Protein AF-A0A1V2RKK8-F1 (afdb_monomer)

Mean predicted aligned error: 9.58 Å

pLDDT: mean 76.9, std 16.12, range [39.69, 94.31]

Radius of gyration: 14.71 Å; Cα contacts (8 Å, |Δi|>4): 25; chains: 1; bounding box: 30×30×35 Å

Solvent-accessible surface area (backbone atoms only — not comparable to full-atom values): 4266 Å² total; per-residue (Å²): 139,79,88,68,84,76,76,70,68,59,64,62,53,53,37,46,75,68,71,43,92,78,88,88,83,86,75,80,98,66,59,95,60,36,80,73,39,76,94,34,53,86,35,71,62,28,47,52,51,51,52,51,53,53,50,53,50,46,53,72,77,64,68,127

Secondary structure (DSSP, 8-state):
----TT-TTHHHHHHHHTT--------TT--TTTTT-GGGTTSHHHHHHHHHHHHHHHHHHH--

Sequence (64 aa):
MDGTALSESGRTELAGAAGVPVIATRYQGIIHDFVMLNALRDTQAAEAAITQATTTLRSALHTS

Structure (mmCIF, N/CA/C/O backbone):
data_AF-A0A1V2RKK8-F1
#
_entry.id   AF-A0A1V2RKK8-F1
#
loop_
_atom_site.group_PDB
_atom_site.id
_atom_site.type_symbol
_atom_site.label_atom_id
_atom_site.label_alt_id
_atom_site.label_comp_id
_atom_site.label_asym_id
_atom_site.label_entity_id
_atom_site.label_seq_id
_atom_site.pdbx_PDB_ins_code
_atom_site.Cartn_x
_atom_site.Cartn_y
_atom_site.Cartn_z
_atom_site.occupancy
_atom_site.B_iso_or_equiv
_atom_site.auth_seq_id
_atom_site.auth_comp_id
_atom_site.auth_asym_id
_atom_site.auth_atom_id
_atom_site.pdbx_PDB_model_num
ATOM 1 N N . MET A 1 1 ? 17.260 21.097 -16.826 1.00 41.19 1 MET A N 1
ATOM 2 C CA . MET A 1 1 ? 15.952 20.561 -16.412 1.00 41.19 1 MET A CA 1
ATOM 3 C C . MET A 1 1 ? 16.226 19.566 -15.30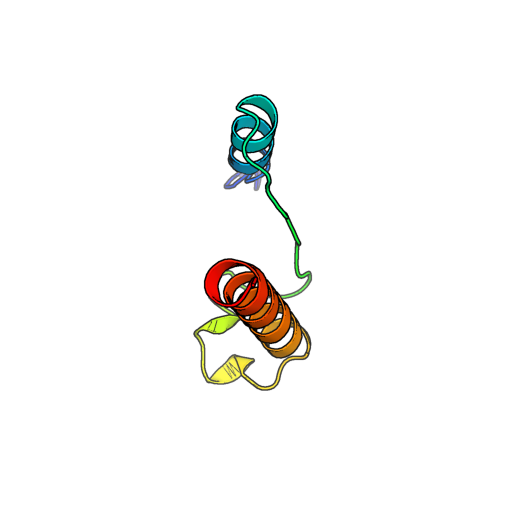2 1.00 41.19 1 MET A C 1
ATOM 5 O O . MET A 1 1 ? 16.617 18.442 -15.582 1.00 41.19 1 MET A O 1
ATOM 9 N N . ASP A 1 2 ? 16.202 20.034 -14.062 1.00 39.69 2 ASP A N 1
ATOM 10 C CA . ASP A 1 2 ? 16.434 19.245 -12.856 1.00 39.69 2 ASP A CA 1
ATOM 11 C C . ASP A 1 2 ? 15.125 18.563 -12.436 1.00 39.69 2 ASP A C 1
ATOM 13 O O . ASP A 1 2 ? 14.081 19.193 -12.305 1.00 39.69 2 ASP A O 1
ATOM 17 N N . GLY A 1 3 ? 15.166 17.240 -12.279 1.00 40.25 3 GLY A N 1
ATOM 18 C CA . GLY A 1 3 ? 14.016 16.388 -11.960 1.00 40.25 3 GLY A CA 1
ATOM 19 C C . GLY A 1 3 ? 13.523 16.511 -10.515 1.00 40.25 3 GLY A C 1
ATOM 20 O O . GLY A 1 3 ? 13.299 15.497 -9.866 1.00 40.25 3 GLY A O 1
ATOM 21 N N . THR A 1 4 ? 13.367 17.733 -10.001 1.00 42.00 4 THR A N 1
ATOM 22 C CA . THR A 1 4 ? 12.823 18.034 -8.663 1.00 42.00 4 THR A CA 1
ATOM 23 C C . THR A 1 4 ? 11.291 18.083 -8.635 1.00 42.00 4 THR A C 1
ATOM 25 O O . THR A 1 4 ? 10.688 18.341 -7.591 1.00 42.00 4 THR A O 1
ATOM 28 N N . ALA A 1 5 ? 10.634 17.787 -9.761 1.00 41.34 5 ALA A N 1
ATOM 29 C CA . ALA A 1 5 ? 9.194 17.597 -9.812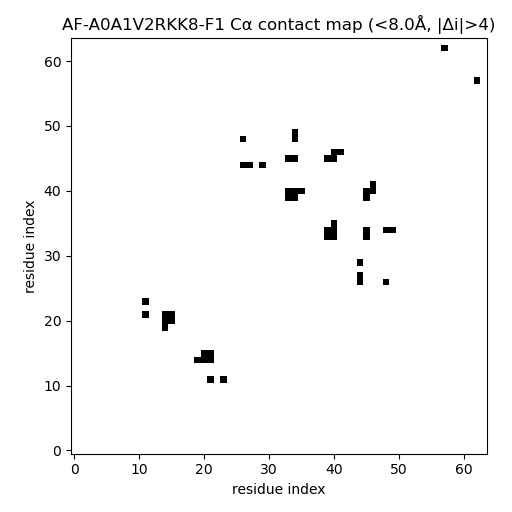 1.00 41.34 5 ALA A CA 1
ATOM 30 C C . ALA A 1 5 ? 8.806 16.392 -8.934 1.00 41.34 5 ALA A C 1
ATOM 32 O O . ALA A 1 5 ? 9.059 15.247 -9.297 1.00 41.34 5 ALA A O 1
ATOM 33 N N . LEU A 1 6 ? 8.172 16.700 -7.794 1.00 44.97 6 LEU A N 1
ATOM 34 C CA . LEU A 1 6 ? 7.618 15.798 -6.773 1.00 44.97 6 LEU A CA 1
ATOM 35 C C . LEU A 1 6 ? 8.602 15.318 -5.688 1.00 44.97 6 LEU A C 1
ATOM 37 O O . LEU A 1 6 ? 8.780 14.125 -5.448 1.00 44.97 6 LEU A O 1
ATOM 41 N N . SER A 1 7 ? 9.144 16.265 -4.915 1.00 48.19 7 SER A N 1
ATOM 42 C CA . SER A 1 7 ? 9.456 16.014 -3.499 1.00 48.19 7 SER A CA 1
ATOM 43 C C . SER A 1 7 ? 8.147 15.748 -2.729 1.00 48.19 7 SER A C 1
ATOM 45 O O . SER A 1 7 ? 7.556 16.636 -2.120 1.00 48.19 7 SER A O 1
ATOM 47 N N . GLU A 1 8 ? 7.639 14.516 -2.806 1.00 47.66 8 GLU A N 1
ATOM 48 C CA . GLU A 1 8 ? 6.473 14.029 -2.047 1.00 47.66 8 GLU A CA 1
ATOM 49 C C . GLU A 1 8 ? 6.760 13.795 -0.552 1.00 47.66 8 GLU A C 1
ATOM 51 O O . GLU A 1 8 ? 5.893 13.300 0.165 1.00 47.66 8 GLU A O 1
ATOM 56 N N . SER A 1 9 ? 7.930 14.186 -0.037 1.00 49.59 9 SER A N 1
ATOM 57 C CA . SER A 1 9 ? 8.239 14.083 1.397 1.00 49.59 9 SER A CA 1
ATOM 58 C C . SER A 1 9 ? 7.388 15.010 2.282 1.00 49.59 9 SER A C 1
ATOM 60 O O . SER A 1 9 ? 7.283 14.774 3.480 1.00 49.59 9 SER A O 1
ATOM 62 N N . GLY A 1 10 ? 6.729 16.033 1.724 1.00 54.81 10 GLY A N 1
ATOM 63 C CA . GLY A 1 10 ? 6.073 17.067 2.536 1.00 54.81 10 GLY A CA 1
ATOM 64 C C . GLY A 1 10 ? 4.769 16.652 3.233 1.00 54.81 10 GLY A C 1
ATOM 65 O O . GLY A 1 10 ? 4.477 17.132 4.323 1.00 54.81 10 GLY A O 1
ATOM 66 N N . ARG A 1 11 ? 3.949 15.767 2.648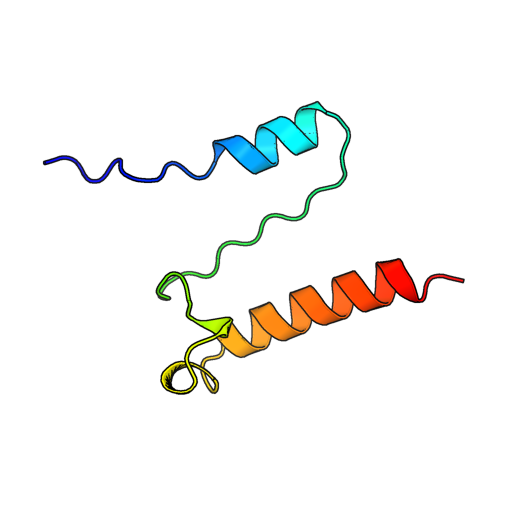 1.00 59.97 11 ARG A N 1
ATOM 67 C CA . ARG A 1 11 ? 2.591 15.508 3.183 1.00 59.97 11 ARG A CA 1
ATOM 68 C C . ARG A 1 11 ? 2.582 14.623 4.428 1.00 59.97 11 ARG A C 1
ATOM 70 O O . ARG A 1 11 ? 1.790 14.856 5.337 1.00 59.97 11 ARG A O 1
ATOM 77 N N . THR A 1 12 ? 3.444 13.615 4.472 1.00 66.56 12 THR A N 1
ATOM 78 C CA . THR A 1 12 ? 3.502 12.664 5.590 1.00 66.56 12 THR A CA 1
ATOM 79 C C . THR A 1 12 ? 4.164 13.284 6.813 1.00 66.56 12 THR A C 1
ATOM 81 O O . THR A 1 12 ? 3.741 13.017 7.932 1.00 66.56 12 THR A O 1
ATOM 84 N N . GLU A 1 13 ? 5.152 14.155 6.602 1.00 69.06 13 GLU A N 1
ATOM 85 C CA . GLU A 1 13 ? 5.811 14.895 7.678 1.00 69.06 13 GLU A CA 1
ATOM 86 C C . GLU A 1 13 ? 4.856 15.902 8.329 1.00 69.06 13 GLU A C 1
ATOM 88 O O . GLU A 1 13 ? 4.751 15.936 9.552 1.00 69.06 13 GLU A O 1
ATOM 93 N N . LEU A 1 14 ? 4.067 16.637 7.530 1.00 75.00 14 LEU A N 1
ATOM 94 C CA . LEU A 1 14 ? 3.023 17.529 8.050 1.00 75.00 14 LEU A CA 1
ATOM 95 C C . LEU A 1 14 ? 1.940 16.768 8.827 1.00 75.00 14 LEU A C 1
ATOM 97 O O . LEU A 1 14 ? 1.522 17.213 9.893 1.00 75.00 14 LEU A O 1
ATOM 101 N N . ALA A 1 15 ? 1.496 15.614 8.323 1.00 74.25 15 ALA A N 1
ATOM 102 C CA . ALA A 1 15 ? 0.508 14.793 9.019 1.00 74.25 15 ALA A CA 1
ATOM 103 C C . ALA A 1 15 ? 1.060 14.213 10.336 1.00 74.25 15 ALA A C 1
ATOM 105 O O . ALA A 1 15 ? 0.368 14.246 11.354 1.00 74.25 15 ALA A O 1
ATOM 106 N N . GLY A 1 16 ? 2.321 13.768 10.343 1.00 76.12 16 GLY A N 1
ATOM 107 C CA . GLY A 1 16 ? 3.008 13.329 11.558 1.00 76.12 16 GLY A CA 1
ATOM 108 C C . GLY A 1 16 ? 3.171 14.460 12.577 1.00 76.12 16 GLY A C 1
ATOM 109 O O . GLY A 1 16 ? 2.862 14.277 13.752 1.00 76.12 16 GLY A O 1
ATOM 110 N N . ALA A 1 17 ? 3.568 15.654 12.128 1.00 79.69 17 ALA A N 1
ATOM 111 C CA . ALA A 1 17 ? 3.661 16.846 12.971 1.00 79.69 17 ALA A CA 1
ATOM 112 C C . ALA A 1 17 ? 2.299 17.266 13.556 1.00 79.69 17 ALA A C 1
ATOM 114 O O . ALA A 1 17 ? 2.240 17.797 14.663 1.00 79.69 17 ALA A O 1
ATOM 115 N N . ALA A 1 18 ? 1.201 16.985 12.849 1.00 86.62 18 ALA A N 1
ATOM 116 C CA . ALA A 1 18 ? -0.166 17.204 13.319 1.00 86.62 18 ALA A CA 1
ATOM 117 C C . ALA A 1 18 ? -0.686 16.102 14.270 1.00 86.62 18 ALA A C 1
ATOM 119 O O . ALA A 1 18 ? -1.854 16.134 14.657 1.00 86.62 18 ALA A O 1
ATOM 120 N N . GLY A 1 19 ? 0.145 15.121 14.643 1.00 85.50 19 GLY A N 1
ATOM 121 C CA . GLY A 1 19 ? -0.239 14.017 15.527 1.00 85.50 19 GLY A CA 1
ATOM 122 C C . GLY A 1 19 ? -1.153 12.979 14.870 1.00 85.50 19 GLY A C 1
ATOM 123 O O . GLY A 1 19 ? -1.726 12.145 15.568 1.00 85.50 19 GLY A O 1
ATOM 124 N N . VAL A 1 20 ? -1.299 13.012 13.542 1.00 86.06 20 VAL A N 1
ATOM 125 C CA . VAL A 1 20 ? -2.057 12.005 12.796 1.00 86.06 20 VAL A CA 1
ATOM 126 C C . VAL A 1 20 ? -1.146 10.796 12.566 1.00 86.06 20 VAL A C 1
ATOM 128 O O . VAL A 1 20 ? -0.084 10.948 11.958 1.00 86.06 20 VAL A O 1
ATOM 131 N N . PRO A 1 21 ? -1.523 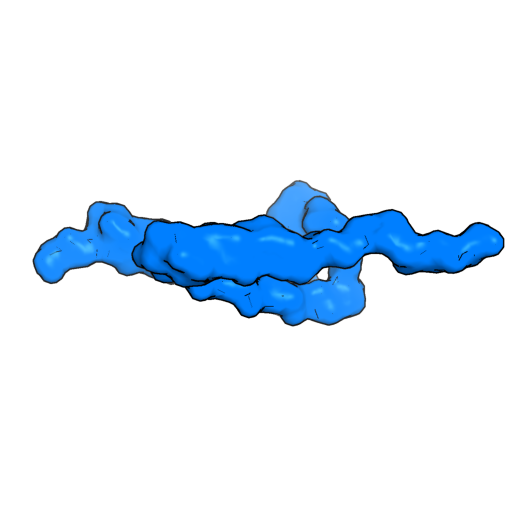9.584 13.012 1.00 83.94 21 PRO A N 1
ATOM 132 C CA . PRO A 1 21 ? -0.745 8.384 12.730 1.00 83.94 21 PRO A CA 1
ATOM 133 C C . PRO A 1 21 ? -0.708 8.116 11.222 1.00 83.94 21 PRO A C 1
ATOM 135 O O . PRO A 1 21 ? -1.745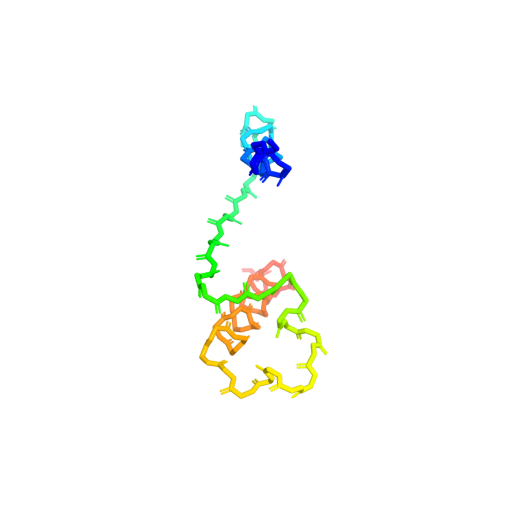 7.875 10.603 1.00 83.94 21 PRO A O 1
ATOM 138 N N . VAL A 1 22 ? 0.484 8.155 10.624 1.00 86.94 22 VAL A N 1
ATOM 139 C CA . VAL A 1 22 ? 0.683 7.931 9.186 1.00 86.94 22 VAL A CA 1
ATOM 140 C C . VAL A 1 22 ? 1.718 6.841 8.953 1.00 86.94 22 VAL A C 1
ATOM 142 O O . VAL A 1 22 ? 2.790 6.842 9.551 1.00 86.94 22 VAL A O 1
ATOM 145 N N . ILE A 1 23 ? 1.400 5.932 8.030 1.00 87.19 23 ILE A N 1
ATOM 146 C CA . ILE A 1 23 ? 2.331 4.942 7.485 1.00 87.19 23 ILE A CA 1
ATOM 147 C C . ILE A 1 23 ? 2.684 5.377 6.062 1.00 87.19 23 ILE A C 1
ATOM 149 O O . ILE A 1 23 ? 1.800 5.507 5.216 1.00 87.19 23 ILE A O 1
ATOM 153 N N . ALA A 1 24 ? 3.973 5.594 5.801 1.00 88.88 24 ALA A N 1
ATOM 154 C CA . ALA A 1 24 ? 4.491 5.976 4.492 1.00 88.88 24 ALA A CA 1
ATOM 155 C C . ALA A 1 24 ? 5.436 4.886 3.962 1.00 88.88 24 ALA A C 1
ATOM 157 O O . ALA A 1 24 ? 6.538 4.714 4.480 1.00 88.88 24 ALA A O 1
ATOM 158 N N . THR A 1 25 ? 5.010 4.164 2.922 1.00 88.12 25 THR A N 1
ATOM 159 C CA . THR A 1 25 ? 5.807 3.113 2.264 1.00 88.12 25 THR A CA 1
ATOM 160 C C . THR A 1 25 ? 6.089 3.513 0.822 1.00 88.12 25 THR A C 1
ATOM 162 O O . THR A 1 25 ? 5.165 3.857 0.086 1.00 88.12 25 THR A O 1
ATOM 165 N N . ARG A 1 26 ? 7.354 3.433 0.392 1.00 87.62 26 ARG A N 1
ATOM 166 C CA . ARG A 1 26 ? 7.748 3.667 -1.003 1.00 87.62 26 ARG A CA 1
ATOM 167 C C . ARG A 1 26 ? 8.057 2.347 -1.704 1.00 87.62 26 ARG A C 1
ATOM 169 O O . ARG A 1 26 ? 9.010 1.665 -1.336 1.00 87.62 26 ARG A O 1
ATOM 176 N N . TYR A 1 27 ? 7.289 2.024 -2.741 1.00 84.94 27 TYR A N 1
ATOM 177 C CA . TYR A 1 27 ? 7.577 0.902 -3.636 1.00 84.94 27 TYR A CA 1
ATOM 178 C C . TYR A 1 27 ? 8.499 1.379 -4.763 1.00 84.94 27 TYR A C 1
ATOM 180 O O . TYR A 1 27 ? 8.180 2.322 -5.484 1.00 84.94 27 TYR A O 1
ATOM 188 N N . GLN A 1 28 ? 9.673 0.762 -4.885 1.00 85.00 28 GLN A N 1
ATOM 189 C CA . GLN A 1 28 ? 10.680 1.138 -5.879 1.00 85.00 28 GLN A CA 1
ATOM 190 C C . GLN A 1 28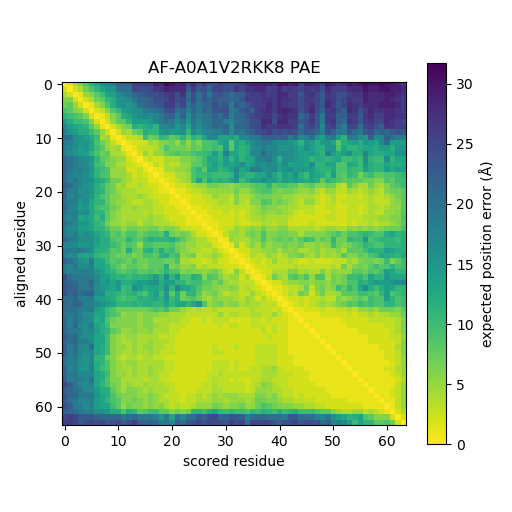 ? 10.419 0.437 -7.221 1.00 85.00 28 GLN A C 1
ATOM 192 O O . GLN A 1 28 ? 9.889 -0.670 -7.250 1.00 85.00 28 GLN A O 1
ATOM 197 N N . GLY A 1 29 ? 10.839 1.056 -8.331 1.00 80.50 29 GLY A N 1
ATOM 198 C CA . GLY A 1 29 ? 10.785 0.429 -9.662 1.00 80.50 29 GLY A CA 1
ATOM 199 C C . GLY A 1 29 ? 9.391 0.355 -10.295 1.00 80.50 29 GLY A C 1
ATOM 200 O O . GLY A 1 29 ? 9.201 -0.409 -11.237 1.00 80.50 29 GLY A O 1
ATOM 201 N N . ILE A 1 30 ? 8.432 1.143 -9.800 1.00 82.06 30 ILE A N 1
ATOM 202 C CA . ILE A 1 30 ? 7.065 1.231 -10.324 1.00 82.06 30 ILE A CA 1
ATOM 203 C C . ILE A 1 30 ? 6.718 2.653 -10.786 1.00 82.06 30 ILE A C 1
ATOM 205 O O . ILE A 1 30 ? 7.366 3.623 -10.395 1.00 82.06 30 ILE A O 1
ATOM 209 N N . ILE A 1 31 ? 5.701 2.769 -11.642 1.00 83.50 31 ILE A N 1
ATOM 210 C CA . ILE A 1 31 ? 5.107 4.051 -12.062 1.00 83.50 31 ILE A CA 1
ATOM 211 C C . ILE A 1 31 ? 3.927 4.421 -11.155 1.00 83.50 31 ILE A C 1
ATOM 213 O O . ILE A 1 31 ? 3.398 3.554 -10.471 1.00 83.50 31 ILE A O 1
ATOM 217 N N . HIS A 1 32 ? 3.496 5.686 -11.161 1.00 77.06 32 HIS A N 1
ATOM 218 C CA . HIS A 1 32 ? 2.495 6.228 -10.225 1.00 77.06 32 HIS A CA 1
ATOM 219 C C . HIS A 1 32 ? 1.247 5.338 -10.036 1.00 77.06 32 HIS A C 1
ATOM 221 O O . HIS A 1 32 ? 0.948 4.935 -8.916 1.00 77.06 32 HIS A O 1
ATOM 227 N N . ASP A 1 33 ? 0.588 4.933 -11.124 1.00 78.25 33 ASP A N 1
ATOM 228 C CA . ASP A 1 33 ? -0.678 4.181 -11.081 1.00 78.25 33 ASP A CA 1
ATOM 229 C C . ASP A 1 33 ? -0.504 2.652 -11.106 1.00 78.25 33 ASP A C 1
ATOM 231 O O . ASP A 1 33 ? -1.369 1.914 -11.588 1.00 78.25 33 ASP A O 1
ATOM 235 N N . PHE A 1 34 ? 0.617 2.135 -10.597 1.00 80.56 34 PHE A N 1
ATOM 236 C CA . PHE A 1 34 ? 0.938 0.705 -10.698 1.00 80.56 34 PHE A CA 1
ATOM 237 C C . PHE A 1 34 ? -0.063 -0.239 -10.018 1.00 80.56 34 PHE A C 1
ATOM 239 O O . PHE A 1 34 ? -0.110 -1.415 -10.362 1.00 80.56 34 PHE A O 1
ATOM 246 N N . VAL A 1 35 ? -0.882 0.266 -9.094 1.00 77.19 35 VAL A N 1
ATOM 247 C CA . VAL A 1 35 ? -1.947 -0.500 -8.425 1.00 77.19 35 VAL A CA 1
ATOM 248 C C . VAL A 1 35 ? -3.280 -0.499 -9.186 1.00 77.19 35 VAL A C 1
ATOM 250 O O . VAL A 1 35 ? -4.158 -1.294 -8.867 1.00 77.19 35 VAL A O 1
ATOM 253 N N . MET A 1 36 ? -3.452 0.381 -10.179 1.00 76.56 36 MET A N 1
ATOM 254 C CA . MET A 1 36 ? -4.692 0.536 -10.958 1.00 76.56 36 MET A CA 1
ATOM 255 C C . MET A 1 36 ? -4.566 -0.060 -12.367 1.00 76.56 36 MET A C 1
ATOM 257 O O . MET A 1 36 ? -5.540 -0.553 -12.938 1.00 76.56 36 MET A O 1
ATOM 261 N N . LEU A 1 37 ? -3.355 -0.071 -12.924 1.00 74.75 37 LEU A N 1
ATOM 262 C CA . LEU A 1 37 ? -3.100 -0.597 -14.259 1.00 74.75 37 LEU A CA 1
ATOM 263 C C . LEU A 1 37 ? -3.146 -2.127 -14.280 1.00 74.75 37 LEU A C 1
ATOM 265 O O . LEU A 1 37 ? -2.288 -2.798 -13.710 1.00 74.75 37 LEU A O 1
ATOM 269 N N . ASN A 1 38 ? -4.082 -2.688 -15.051 1.00 67.00 38 ASN A N 1
ATOM 270 C CA . ASN A 1 38 ? -4.213 -4.141 -15.209 1.00 67.00 38 ASN A CA 1
ATOM 271 C C . ASN A 1 38 ? -2.925 -4.809 -15.732 1.00 67.00 38 ASN A C 1
ATOM 273 O O . ASN A 1 38 ? -2.642 -5.951 -15.394 1.00 67.00 38 ASN A O 1
ATOM 277 N N . ALA A 1 39 ? -2.110 -4.088 -16.509 1.00 73.75 39 ALA A N 1
ATOM 278 C CA . ALA A 1 39 ? -0.818 -4.580 -16.994 1.00 73.75 39 ALA A CA 1
ATOM 279 C C . ALA A 1 39 ? 0.222 -4.814 -15.878 1.00 73.75 39 ALA A C 1
ATOM 281 O O . ALA A 1 39 ? 1.180 -5.549 -16.090 1.00 73.75 39 ALA A O 1
ATOM 282 N N . LEU A 1 40 ? 0.051 -4.193 -14.705 1.00 75.25 40 LEU A N 1
ATOM 283 C CA . LEU A 1 40 ? 0.975 -4.277 -13.567 1.00 75.25 40 LEU A CA 1
ATOM 284 C C . LEU A 1 40 ? 0.397 -5.070 -12.382 1.00 75.25 40 LEU A C 1
ATOM 286 O O . LEU A 1 40 ? 1.069 -5.217 -11.360 1.00 75.25 40 LEU A O 1
ATOM 290 N N . ARG A 1 41 ? -0.807 -5.635 -12.551 1.00 76.25 41 ARG A N 1
ATOM 291 C CA . ARG A 1 41 ? -1.546 -6.450 -11.574 1.00 76.25 41 ARG A CA 1
ATOM 292 C C . ARG A 1 41 ? -0.697 -7.537 -10.919 1.00 76.25 41 ARG A C 1
ATOM 294 O O . ARG A 1 41 ? -0.784 -7.724 -9.713 1.00 76.25 41 ARG A O 1
ATOM 301 N N . ASP A 1 42 ? 0.092 -8.251 -11.716 1.00 83.50 42 ASP A N 1
ATOM 302 C CA . ASP A 1 42 ? 0.855 -9.421 -11.261 1.00 83.50 42 ASP A CA 1
ATOM 303 C C . ASP A 1 42 ? 2.279 -9.059 -10.797 1.00 83.50 42 ASP A C 1
ATOM 305 O O . ASP A 1 42 ? 3.128 -9.930 -10.611 1.00 83.50 42 ASP A O 1
ATOM 309 N N . THR A 1 43 ? 2.581 -7.767 -10.623 1.00 86.31 43 THR A N 1
ATOM 310 C CA . THR A 1 43 ? 3.863 -7.348 -10.046 1.00 86.31 43 THR A CA 1
ATOM 311 C C . THR A 1 43 ? 3.852 -7.516 -8.527 1.00 86.31 43 THR A C 1
ATOM 313 O O . THR A 1 43 ? 2.876 -7.181 -7.858 1.00 86.31 43 THR A O 1
ATOM 316 N N . GLN A 1 44 ? 4.985 -7.947 -7.961 1.00 87.88 44 GLN A N 1
ATOM 317 C CA . GLN A 1 44 ? 5.146 -8.092 -6.504 1.00 87.88 44 GLN A CA 1
ATOM 318 C C . GLN A 1 44 ? 4.874 -6.779 -5.752 1.00 87.88 44 GLN A C 1
ATOM 320 O O . 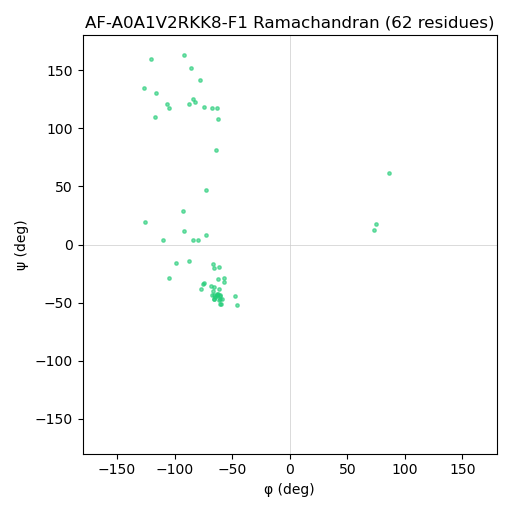GLN A 1 44 ? 4.372 -6.788 -4.632 1.00 87.88 44 GLN A O 1
ATOM 325 N N . ALA A 1 45 ? 5.187 -5.637 -6.373 1.00 85.75 45 ALA A N 1
ATOM 326 C CA . ALA A 1 45 ? 4.900 -4.327 -5.807 1.00 85.75 45 ALA A CA 1
ATOM 327 C C . ALA A 1 45 ? 3.389 -4.068 -5.710 1.00 85.75 45 ALA A C 1
ATOM 329 O O . ALA A 1 45 ? 2.927 -3.628 -4.658 1.00 85.75 45 ALA A O 1
ATOM 330 N N . ALA A 1 46 ? 2.624 -4.337 -6.777 1.00 85.62 46 ALA A N 1
ATOM 331 C CA . ALA A 1 46 ? 1.175 -4.137 -6.779 1.00 85.62 46 ALA A CA 1
ATOM 332 C C . ALA A 1 46 ? 0.486 -5.038 -5.746 1.00 85.62 46 ALA A C 1
ATOM 334 O O . ALA A 1 46 ? -0.340 -4.557 -4.970 1.00 85.62 46 ALA A O 1
ATOM 335 N N . GLU A 1 47 ? 0.888 -6.309 -5.671 1.00 88.75 47 GLU A N 1
ATOM 336 C CA . GLU A 1 47 ? 0.387 -7.249 -4.666 1.00 88.75 47 GLU A CA 1
ATOM 337 C C . GLU A 1 47 ? 0.681 -6.754 -3.241 1.00 88.75 47 GLU A C 1
ATOM 339 O O . GLU A 1 47 ? -0.237 -6.605 -2.433 1.00 88.75 47 GLU A O 1
ATOM 344 N N . ALA A 1 48 ? 1.934 -6.391 -2.948 1.00 89.94 48 ALA A N 1
ATOM 345 C CA . ALA A 1 48 ? 2.325 -5.902 -1.629 1.00 89.94 48 ALA A CA 1
ATOM 346 C C . ALA A 1 48 ? 1.592 -4.607 -1.228 1.00 89.94 48 ALA A C 1
ATOM 348 O O . ALA A 1 48 ? 1.208 -4.456 -0.066 1.00 89.94 48 ALA A O 1
ATOM 349 N N . ALA A 1 49 ? 1.366 -3.686 -2.171 1.00 89.31 49 ALA A N 1
ATOM 350 C CA . ALA A 1 49 ? 0.623 -2.450 -1.929 1.00 89.31 49 ALA A CA 1
ATOM 351 C C . ALA A 1 49 ? -0.857 -2.714 -1.607 1.00 89.31 49 ALA A C 1
ATOM 353 O O . ALA A 1 49 ? -1.396 -2.137 -0.658 1.00 89.31 49 ALA A O 1
ATOM 354 N N . ILE A 1 50 ? -1.503 -3.625 -2.343 1.00 91.81 50 ILE A N 1
ATOM 355 C CA . ILE A 1 50 ? -2.894 -4.028 -2.095 1.00 91.81 50 ILE A CA 1
ATOM 356 C C . ILE A 1 50 ? -3.017 -4.728 -0.737 1.00 91.81 50 ILE A C 1
ATOM 358 O O . ILE A 1 50 ? -3.910 -4.401 0.051 1.00 91.81 50 ILE A O 1
ATOM 362 N N . THR A 1 51 ? -2.113 -5.655 -0.415 1.00 93.69 51 THR A N 1
ATOM 363 C CA . THR A 1 51 ? -2.094 -6.333 0.889 1.00 93.69 51 THR A CA 1
ATOM 364 C C . THR A 1 51 ? -1.891 -5.346 2.035 1.00 93.69 51 THR A C 1
ATOM 366 O O . THR A 1 51 ? -2.603 -5.429 3.039 1.00 93.69 51 THR A O 1
ATOM 369 N N . GLN A 1 52 ? -0.977 -4.381 1.889 1.00 93.38 52 GLN A N 1
ATOM 370 C CA . GLN A 1 52 ? -0.764 -3.342 2.896 1.00 93.38 52 GLN A CA 1
ATOM 371 C C . GLN A 1 52 ? -2.047 -2.523 3.108 1.00 93.38 52 GLN A C 1
ATOM 373 O O . GLN A 1 52 ? -2.521 -2.413 4.238 1.00 93.38 52 GLN A O 1
ATOM 378 N N . ALA A 1 53 ? -2.653 -2.009 2.033 1.00 91.50 53 ALA A N 1
ATOM 379 C CA . ALA A 1 53 ? -3.855 -1.181 2.118 1.00 91.50 53 ALA A CA 1
ATOM 380 C C . ALA A 1 53 ? -5.041 -1.931 2.744 1.00 91.50 53 ALA A C 1
ATOM 382 O O . ALA A 1 53 ? -5.692 -1.432 3.662 1.00 91.50 53 ALA A O 1
ATOM 383 N N . THR A 1 54 ? -5.308 -3.154 2.283 1.00 94.31 54 THR A N 1
ATOM 384 C CA . THR A 1 54 ? -6.423 -3.972 2.784 1.00 94.31 54 THR A CA 1
ATOM 385 C C . THR A 1 54 ? -6.236 -4.378 4.243 1.00 94.31 54 THR A C 1
ATOM 387 O O . THR A 1 54 ? -7.208 -4.375 4.998 1.00 94.31 54 THR A O 1
ATOM 390 N N . THR A 1 55 ? -5.004 -4.663 4.672 1.00 93.81 55 THR A N 1
ATOM 391 C CA . THR A 1 55 ? -4.690 -4.949 6.080 1.00 93.81 55 THR A CA 1
ATOM 392 C C . THR A 1 55 ? -4.918 -3.718 6.952 1.00 93.81 55 THR A C 1
ATOM 394 O O . THR A 1 55 ? -5.594 -3.820 7.973 1.00 93.81 55 THR A O 1
ATOM 397 N N . THR A 1 56 ? -4.434 -2.542 6.535 1.00 92.00 56 THR A N 1
ATOM 398 C CA . THR A 1 56 ? -4.664 -1.283 7.262 1.00 92.00 56 THR A CA 1
ATOM 399 C C . THR A 1 56 ? -6.153 -0.975 7.398 1.00 92.00 56 THR A C 1
ATOM 401 O O . THR A 1 56 ? -6.617 -0.686 8.500 1.00 92.00 56 THR A O 1
ATOM 404 N N . LEU A 1 57 ? -6.917 -1.088 6.307 1.00 92.62 57 LEU A N 1
ATOM 405 C CA . LEU A 1 57 ? -8.365 -0.872 6.329 1.00 92.62 57 LEU A CA 1
ATOM 406 C C . LEU A 1 57 ? -9.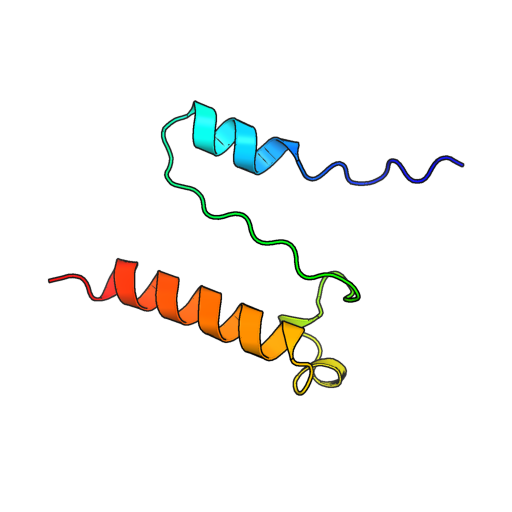072 -1.889 7.223 1.00 92.62 57 LEU A C 1
ATOM 408 O O . LEU A 1 57 ? -9.937 -1.509 8.005 1.00 92.62 57 LEU A O 1
ATOM 412 N N . ARG A 1 58 ? -8.691 -3.170 7.159 1.00 94.12 58 ARG A N 1
ATOM 413 C CA . ARG A 1 58 ? -9.270 -4.203 8.020 1.00 94.12 58 ARG A CA 1
ATOM 414 C C . ARG A 1 58 ? -9.032 -3.891 9.490 1.00 94.12 58 ARG A C 1
ATOM 416 O O . ARG A 1 58 ? -9.980 -3.949 10.261 1.00 94.12 58 ARG A O 1
ATOM 423 N N . SER A 1 59 ? -7.810 -3.530 9.870 1.00 90.38 59 SER A N 1
ATOM 424 C CA . SER A 1 59 ? -7.512 -3.138 11.246 1.00 90.38 59 SER A CA 1
ATOM 425 C C . SER A 1 59 ? -8.325 -1.912 11.666 1.00 90.38 59 SER A C 1
ATOM 427 O O . SER A 1 59 ? -8.917 -1.919 12.735 1.00 90.38 59 SER A O 1
ATOM 429 N N . ALA A 1 60 ? -8.436 -0.885 10.823 1.00 89.75 60 ALA A N 1
ATOM 430 C CA . ALA A 1 60 ? -9.185 0.327 11.161 1.00 89.75 6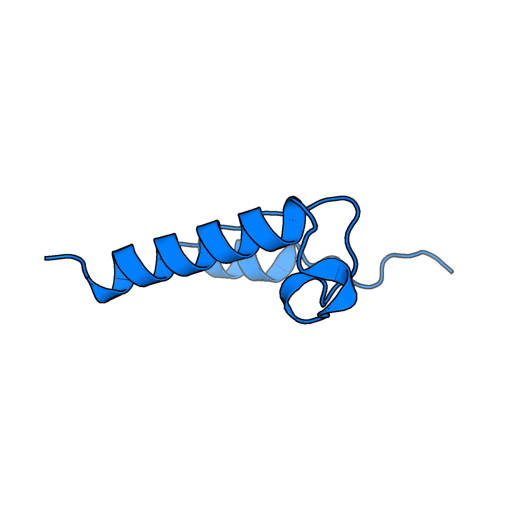0 ALA A CA 1
ATOM 431 C C . ALA A 1 60 ? -10.706 0.102 11.267 1.00 89.75 60 ALA A C 1
ATOM 433 O O . ALA A 1 60 ? -11.361 0.726 12.096 1.00 89.75 60 ALA A O 1
ATOM 434 N N . LEU A 1 61 ? -11.269 -0.773 10.430 1.00 92.44 61 LEU A N 1
ATOM 435 C CA . LEU A 1 61 ? -12.719 -0.963 10.302 1.00 92.44 61 LEU A CA 1
ATOM 436 C C . LEU A 1 61 ? -13.259 -2.168 11.083 1.00 92.44 61 LEU A C 1
ATOM 438 O O . LEU A 1 61 ? -14.465 -2.266 11.291 1.00 92.44 61 LEU A O 1
ATOM 442 N N . HIS A 1 62 ? -12.389 -3.089 11.503 1.00 88.25 62 HIS A N 1
ATOM 443 C CA . HIS A 1 62 ? -12.763 -4.313 12.216 1.00 88.25 62 HIS A CA 1
ATOM 444 C C . HIS A 1 62 ? -12.025 -4.493 13.550 1.00 88.25 62 HIS A C 1
ATOM 446 O O . HIS A 1 62 ? -11.994 -5.603 14.080 1.00 88.25 62 HIS A O 1
ATOM 452 N N . THR A 1 63 ? -11.459 -3.424 14.118 1.00 67.25 63 THR A N 1
ATOM 453 C CA . THR A 1 63 ? -11.016 -3.446 15.521 1.00 67.25 63 THR A CA 1
ATOM 454 C C . THR A 1 63 ? -12.244 -3.541 16.429 1.00 67.25 63 THR A C 1
ATOM 456 O O . THR A 1 63 ? -13.101 -2.658 16.408 1.00 67.25 63 THR A O 1
ATOM 459 N N . SER A 1 64 ? -12.334 -4.641 17.183 1.00 55.28 64 SER A N 1
ATOM 460 C CA . SER A 1 64 ? -13.161 -4.770 18.393 1.00 55.28 64 SER A CA 1
ATOM 461 C C . SER A 1 64 ? -12.318 -4.464 19.621 1.00 55.28 64 SER A C 1
ATOM 463 O O . SER A 1 64 ? -11.122 -4.834 19.593 1.00 55.28 64 SER A O 1
#

Foldseek 3Di:
DDPPPDPVVPPQVVCVVVVHDDDDDDDPPDDDCLLPDPVNCPPPSNVVVVVVVVVVCCCVVVPD